Protein AF-A0A2N9MFH6-F1 (afdb_monomer_lite)

Radius of gyration: 13.04 Å; chains: 1; bounding box: 24×27×32 Å

Secondary structure (DSSP, 8-state):
---PPPPHHHHHHHHHHHHHTHHHHHHHHHHHHTTPPPPP-PPP-

Sequence (45 aa):
MIEGRLPRRALELVQEWAMIHRAELEDNWRLRSEKALPAKIDPLA

Structure (mmCIF, N/CA/C/O backbone):
data_AF-A0A2N9MFH6-F1
#
_entry.id   AF-A0A2N9MFH6-F1
#
loop_
_atom_site.group_PDB
_atom_site.id
_atom_site.type_symbol
_atom_site.label_atom_id
_atom_site.label_alt_id
_atom_site.label_comp_id
_atom_site.label_asym_id
_atom_site.label_entity_id
_atom_site.label_seq_id
_atom_site.pdbx_PDB_ins_code
_atom_site.Cartn_x
_atom_site.Cartn_y
_atom_site.Cartn_z
_atom_site.occupancy
_atom_site.B_iso_or_equiv
_atom_site.auth_seq_id
_atom_site.auth_comp_id
_atom_site.auth_asym_id
_atom_site.auth_atom_id
_atom_site.pdbx_PDB_model_num
ATOM 1 N N . MET A 1 1 ? -17.043 -18.764 -5.695 1.00 46.69 1 MET A N 1
ATOM 2 C CA . MET A 1 1 ? -15.710 -18.230 -5.347 1.00 46.69 1 MET A CA 1
ATOM 3 C C . MET A 1 1 ? -15.263 -17.391 -6.533 1.00 46.69 1 MET A C 1
ATOM 5 O O . MET A 1 1 ? -15.309 -17.910 -7.638 1.00 46.69 1 MET A O 1
ATOM 9 N N . ILE A 1 2 ? -14.978 -16.099 -6.356 1.00 47.81 2 ILE A N 1
ATOM 10 C CA . ILE A 1 2 ? -14.466 -15.254 -7.446 1.00 47.81 2 ILE A CA 1
ATOM 11 C C . ILE A 1 2 ? -12.948 -15.238 -7.292 1.00 47.81 2 ILE A C 1
ATOM 13 O O . ILE A 1 2 ? -12.434 -14.651 -6.345 1.00 47.81 2 ILE A O 1
ATOM 17 N N . GLU A 1 3 ? -12.243 -15.929 -8.182 1.00 68.81 3 GLU A N 1
ATOM 18 C CA . GLU A 1 3 ? -10.782 -15.922 -8.231 1.00 68.81 3 GLU A CA 1
ATOM 19 C C . GLU A 1 3 ? -10.327 -14.866 -9.243 1.00 68.81 3 GLU A C 1
ATOM 21 O O . GLU A 1 3 ? -10.461 -15.040 -10.453 1.00 68.81 3 GLU A O 1
ATOM 26 N N . GLY A 1 4 ? -9.808 -13.745 -8.746 1.00 78.06 4 GLY A N 1
ATOM 27 C CA . GLY A 1 4 ? -9.128 -12.748 -9.568 1.00 78.06 4 GLY A CA 1
ATOM 28 C C . GLY A 1 4 ? -7.631 -13.037 -9.601 1.00 78.06 4 GLY A C 1
ATOM 29 O O . GLY A 1 4 ? -7.006 -13.150 -8.549 1.00 78.06 4 GLY A O 1
ATOM 30 N N . ARG A 1 5 ? -7.039 -13.139 -10.795 1.00 81.25 5 ARG A N 1
ATOM 31 C CA . ARG A 1 5 ? -5.578 -13.127 -10.956 1.00 81.25 5 ARG A CA 1
ATOM 32 C C . ARG A 1 5 ? -5.143 -11.771 -11.482 1.00 81.25 5 ARG A C 1
ATOM 34 O O . ARG A 1 5 ? -5.670 -11.298 -12.486 1.00 81.25 5 ARG A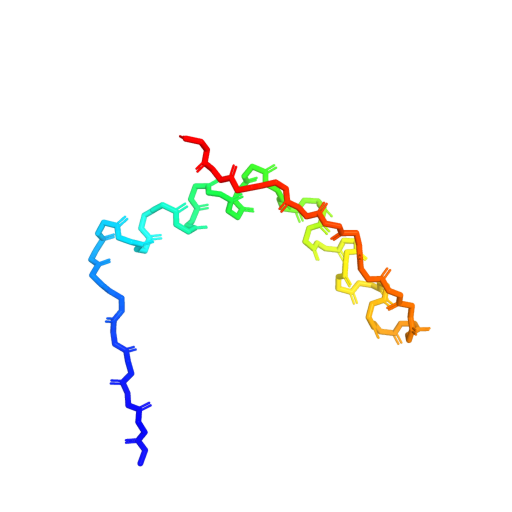 O 1
ATOM 41 N N . LEU A 1 6 ? -4.157 -11.175 -10.822 1.00 85.25 6 LEU A N 1
ATOM 42 C CA . LEU A 1 6 ? -3.477 -10.000 -11.349 1.00 85.25 6 LEU A CA 1
ATOM 43 C C . LEU A 1 6 ? -2.579 -10.422 -12.522 1.00 85.25 6 LEU A C 1
ATOM 45 O O . LEU A 1 6 ? -1.827 -11.393 -12.390 1.00 85.25 6 LEU A O 1
ATOM 49 N N . PRO A 1 7 ? -2.615 -9.705 -13.659 1.00 91.44 7 PRO A N 1
ATOM 50 C CA . PRO A 1 7 ? -1.586 -9.831 -14.680 1.00 91.44 7 PRO A CA 1
ATOM 51 C C . PRO A 1 7 ? -0.207 -9.587 -14.065 1.00 91.44 7 PRO A C 1
ATOM 53 O O . PRO A 1 7 ? -0.058 -8.731 -13.193 1.00 91.44 7 PRO A O 1
ATOM 56 N N . ARG A 1 8 ? 0.816 -10.297 -14.551 1.00 89.81 8 ARG A N 1
ATOM 57 C CA . ARG A 1 8 ? 2.181 -10.244 -14.002 1.00 89.81 8 ARG A CA 1
ATOM 58 C C . ARG A 1 8 ? 2.700 -8.816 -13.797 1.00 89.81 8 ARG A C 1
ATOM 60 O O . ARG A 1 8 ? 3.208 -8.502 -12.731 1.00 89.81 8 ARG A O 1
ATOM 67 N N . ARG A 1 9 ? 2.480 -7.938 -14.777 1.00 89.00 9 ARG A N 1
ATOM 68 C CA . ARG A 1 9 ? 2.895 -6.529 -14.720 1.00 89.00 9 ARG A CA 1
ATOM 69 C C . ARG 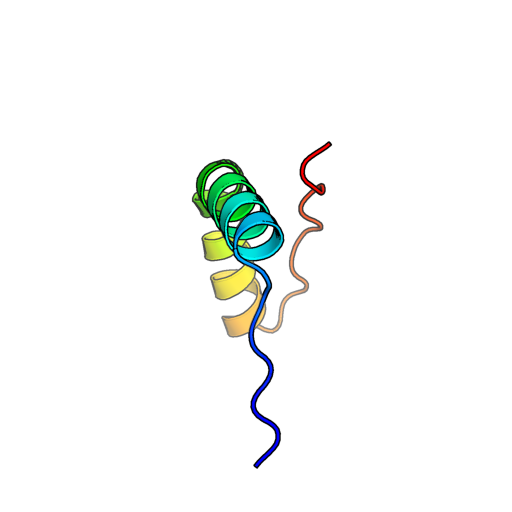A 1 9 ? 2.221 -5.748 -13.588 1.00 89.00 9 ARG A C 1
ATOM 71 O O . ARG A 1 9 ? 2.864 -4.939 -12.937 1.00 89.00 9 ARG A O 1
ATOM 78 N N . ALA A 1 10 ? 0.932 -5.992 -13.350 1.00 90.75 10 ALA A N 1
ATOM 79 C CA . ALA A 1 10 ? 0.201 -5.342 -12.266 1.00 90.75 10 ALA A CA 1
ATOM 80 C C . ALA A 1 10 ? 0.675 -5.849 -10.898 1.00 90.75 10 ALA A C 1
ATOM 82 O O . ALA A 1 10 ? 0.781 -5.070 -9.958 1.00 90.75 10 ALA A O 1
ATOM 83 N N . LEU A 1 11 ? 1.000 -7.142 -10.797 1.00 92.06 11 LEU A N 1
ATOM 84 C CA . LEU A 1 11 ? 1.576 -7.712 -9.583 1.00 92.06 11 LEU A CA 1
ATOM 85 C C . LEU A 1 11 ? 2.951 -7.105 -9.267 1.00 92.06 11 LEU A C 1
ATOM 87 O O . LEU A 1 11 ? 3.189 -6.740 -8.122 1.00 92.06 11 LEU A O 1
ATOM 91 N N . GLU A 1 12 ? 3.818 -6.969 -10.272 1.00 93.25 12 GLU A N 1
ATOM 92 C CA . GLU A 1 12 ? 5.139 -6.336 -10.134 1.00 93.25 12 GLU A CA 1
ATOM 93 C C . GLU A 1 12 ? 5.010 -4.887 -9.628 1.00 93.25 12 GLU A C 1
ATOM 95 O O . GLU A 1 12 ? 5.628 -4.538 -8.627 1.00 93.25 12 GLU A O 1
ATOM 100 N N . LEU A 1 13 ? 4.118 -4.084 -10.222 1.00 93.12 13 LEU A N 1
ATOM 101 C CA . LEU A 1 13 ? 3.875 -2.697 -9.796 1.00 93.12 13 LEU A CA 1
ATOM 102 C C . LEU A 1 13 ? 3.376 -2.595 -8.347 1.00 93.12 13 LEU A C 1
ATOM 104 O O . LEU A 1 13 ? 3.836 -1.748 -7.585 1.00 93.12 13 LEU A O 1
ATOM 108 N N . VAL A 1 14 ? 2.446 -3.467 -7.943 1.00 92.00 14 VAL A N 1
ATOM 109 C CA . VAL A 1 14 ? 1.938 -3.489 -6.561 1.00 92.00 14 VAL A CA 1
ATOM 110 C C . VAL A 1 14 ? 3.034 -3.901 -5.579 1.00 92.00 14 VAL A C 1
ATOM 112 O O . VAL A 1 14 ? 3.092 -3.357 -4.479 1.00 92.00 14 VAL A O 1
ATOM 115 N N . GLN A 1 15 ? 3.908 -4.837 -5.956 1.00 93.81 15 GLN A N 1
ATOM 116 C CA . GLN A 1 15 ? 5.040 -5.242 -5.121 1.00 93.81 15 GLN A CA 1
ATOM 117 C C . GLN A 1 15 ? 6.059 -4.113 -4.963 1.00 93.81 15 GLN A C 1
ATOM 119 O O . GLN A 1 15 ? 6.472 -3.838 -3.841 1.00 93.81 15 GLN A O 1
ATOM 124 N N . GLU A 1 16 ? 6.432 -3.433 -6.048 1.00 95.12 16 GLU A N 1
ATOM 125 C CA . GLU A 1 16 ? 7.343 -2.282 -6.007 1.00 95.12 16 GLU A CA 1
ATOM 126 C C . GLU A 1 16 ? 6.791 -1.166 -5.119 1.00 95.12 16 GLU A C 1
ATOM 128 O O . GLU A 1 16 ? 7.470 -0.705 -4.200 1.00 95.12 16 GLU A 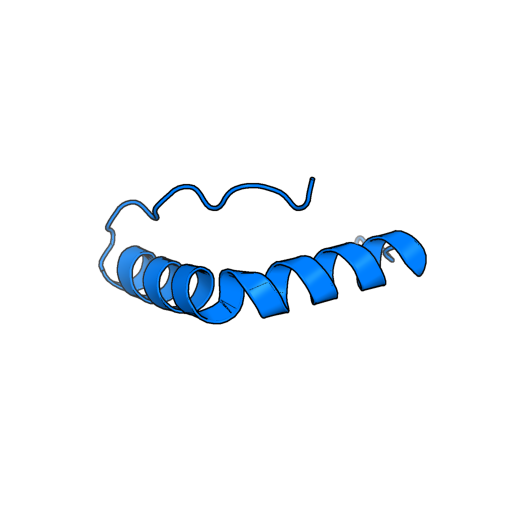O 1
ATOM 133 N N . TRP A 1 17 ? 5.525 -0.807 -5.322 1.00 95.12 17 TRP A N 1
ATOM 134 C CA . TRP A 1 17 ? 4.827 0.157 -4.480 1.00 95.12 17 TRP A CA 1
ATOM 135 C C . TRP A 1 17 ? 4.806 -0.271 -3.006 1.00 95.12 17 TRP A C 1
ATOM 137 O O . TRP A 1 17 ? 5.169 0.504 -2.124 1.00 95.12 17 TRP A O 1
ATOM 147 N N . ALA A 1 18 ? 4.450 -1.526 -2.720 1.00 94.44 18 ALA A N 1
ATOM 148 C CA . ALA A 1 18 ? 4.395 -2.030 -1.351 1.00 94.44 18 ALA A CA 1
ATOM 149 C C . ALA A 1 18 ? 5.773 -2.064 -0.678 1.00 94.44 18 ALA A C 1
ATOM 151 O O . ALA A 1 18 ? 5.858 -1.889 0.535 1.00 94.44 18 ALA A O 1
ATOM 152 N N . MET A 1 19 ? 6.850 -2.272 -1.441 1.00 95.06 19 MET A N 1
ATOM 153 C CA . MET A 1 19 ? 8.212 -2.200 -0.915 1.00 95.06 19 MET A CA 1
ATOM 154 C C . MET A 1 19 ? 8.608 -0.766 -0.558 1.00 95.06 19 MET A C 1
ATOM 156 O O . MET A 1 19 ? 9.171 -0.556 0.515 1.00 95.06 19 MET A O 1
ATOM 160 N N . ILE A 1 20 ? 8.293 0.209 -1.416 1.00 95.00 20 ILE A N 1
ATOM 161 C CA . ILE A 1 20 ? 8.590 1.630 -1.175 1.00 95.00 20 ILE A CA 1
ATOM 162 C C . ILE A 1 20 ? 7.810 2.145 0.042 1.00 95.00 20 ILE A C 1
ATOM 164 O O . ILE A 1 20 ? 8.383 2.790 0.916 1.00 95.00 20 ILE A O 1
ATOM 168 N N . HIS A 1 21 ? 6.529 1.789 0.141 1.00 95.19 21 HIS A N 1
ATOM 169 C CA . HIS A 1 21 ? 5.613 2.294 1.166 1.00 95.19 21 HIS A CA 1
ATOM 170 C C . HIS A 1 21 ? 5.399 1.322 2.334 1.00 9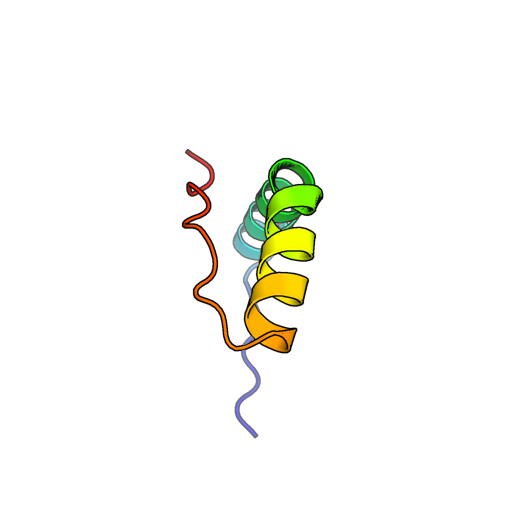5.19 21 HIS A C 1
ATOM 172 O O . HIS A 1 21 ? 4.404 1.413 3.056 1.00 95.19 21 HIS A O 1
ATOM 178 N N . ARG A 1 22 ? 6.316 0.368 2.549 1.00 94.25 22 ARG A N 1
ATOM 179 C CA . ARG A 1 22 ? 6.144 -0.692 3.557 1.00 94.25 22 ARG A CA 1
ATOM 180 C C . ARG A 1 22 ? 5.881 -0.136 4.958 1.00 94.25 22 ARG A C 1
ATOM 182 O O . ARG A 1 22 ? 4.980 -0.615 5.639 1.00 94.25 22 ARG A O 1
ATOM 189 N N . ALA A 1 23 ? 6.654 0.864 5.375 1.00 94.56 23 ALA A N 1
ATOM 190 C CA . ALA A 1 23 ? 6.504 1.473 6.695 1.00 94.56 23 ALA A CA 1
ATOM 191 C C . ALA A 1 23 ? 5.131 2.148 6.856 1.00 94.56 23 ALA A C 1
ATOM 193 O O . ALA A 1 23 ? 4.453 1.944 7.858 1.00 94.56 23 ALA A O 1
ATOM 194 N N . GLU A 1 24 ? 4.676 2.877 5.834 1.00 94.75 24 GLU A N 1
ATOM 195 C CA . GLU A 1 24 ? 3.367 3.538 5.832 1.00 94.75 24 GLU A CA 1
ATOM 196 C C . GLU A 1 24 ? 2.213 2.526 5.856 1.00 94.75 24 GLU A C 1
ATOM 198 O O . GLU A 1 24 ? 1.201 2.746 6.519 1.00 94.75 24 GLU A O 1
ATOM 203 N N . LEU A 1 25 ? 2.365 1.391 5.165 1.00 94.81 25 LEU A N 1
ATOM 204 C CA . LEU A 1 25 ? 1.408 0.285 5.205 1.00 94.81 25 LEU A CA 1
ATOM 205 C C . LEU A 1 25 ? 1.314 -0.341 6.602 1.00 94.81 25 LEU A C 1
ATOM 207 O O . LEU A 1 25 ? 0.207 -0.596 7.080 1.00 94.81 25 LEU A O 1
ATOM 211 N N . GLU A 1 26 ? 2.451 -0.571 7.260 1.00 94.88 26 GLU A N 1
ATOM 212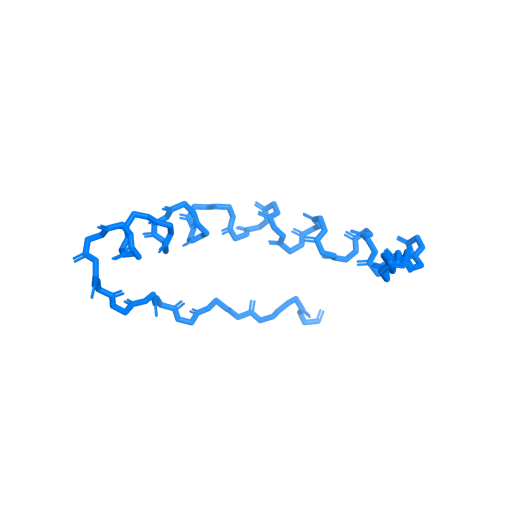 C CA . GLU A 1 26 ? 2.510 -1.104 8.627 1.00 94.88 26 GLU A CA 1
ATOM 213 C C . GLU A 1 26 ? 1.899 -0.121 9.644 1.00 94.88 26 GLU A C 1
ATOM 215 O O . GLU A 1 26 ? 1.091 -0.520 10.489 1.00 94.88 26 GLU A O 1
ATOM 220 N N . ASP A 1 27 ? 2.192 1.175 9.525 1.00 94.62 27 ASP A N 1
ATOM 221 C CA . ASP A 1 27 ? 1.589 2.213 10.365 1.00 94.62 27 ASP A CA 1
ATOM 222 C C . ASP A 1 27 ? 0.077 2.329 10.133 1.00 94.62 27 ASP A C 1
ATOM 224 O O . ASP A 1 27 ? -0.701 2.393 11.089 1.00 94.62 27 ASP A O 1
ATOM 228 N N . ASN A 1 28 ? -0.371 2.275 8.879 1.00 94.44 28 ASN A N 1
ATOM 229 C CA . ASN A 1 28 ? -1.791 2.259 8.538 1.00 94.44 28 ASN A CA 1
ATOM 230 C C . ASN A 1 28 ? -2.509 1.024 9.082 1.00 94.44 28 ASN A C 1
ATOM 232 O O . ASN A 1 28 ? -3.663 1.119 9.513 1.00 94.44 28 ASN A O 1
ATOM 236 N N . TRP A 1 29 ? -1.832 -0.124 9.097 1.00 92.56 29 TRP A N 1
ATOM 237 C CA . TRP A 1 29 ? -2.347 -1.336 9.719 1.00 92.56 29 TRP A CA 1
ATOM 238 C C . TRP A 1 29 ? -2.550 -1.147 11.227 1.00 92.56 29 TRP A C 1
ATOM 240 O O . TRP A 1 29 ? -3.627 -1.455 11.747 1.00 92.56 29 TRP A O 1
ATOM 250 N N . ARG A 1 30 ? -1.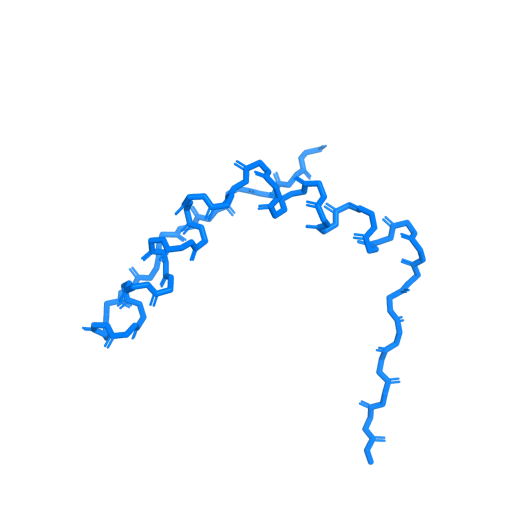566 -0.559 11.922 1.00 93.75 30 ARG A N 1
ATOM 251 C CA . ARG A 1 30 ? -1.683 -0.214 13.348 1.00 93.75 30 ARG A CA 1
ATOM 252 C C . ARG A 1 30 ? -2.829 0.769 13.599 1.00 93.75 30 ARG A C 1
ATOM 254 O O . ARG A 1 30 ? -3.681 0.495 14.441 1.00 93.75 30 ARG A O 1
ATOM 261 N N . LEU A 1 31 ? -2.920 1.849 12.819 1.00 93.56 31 LEU A N 1
ATOM 262 C CA . LEU A 1 31 ? -4.000 2.840 12.927 1.00 93.56 31 LEU A CA 1
ATOM 263 C C . LEU A 1 31 ? -5.380 2.190 12.781 1.00 93.56 31 LEU A C 1
ATOM 265 O O . LEU A 1 31 ? -6.292 2.474 13.557 1.00 93.56 31 LEU A O 1
ATOM 269 N N . ARG A 1 32 ? -5.543 1.265 11.829 1.00 92.19 32 ARG A N 1
ATOM 270 C CA . ARG A 1 32 ? -6.807 0.537 11.659 1.00 92.19 32 ARG A CA 1
ATOM 271 C C . ARG A 1 32 ? -7.124 -0.387 12.828 1.00 92.19 32 ARG A C 1
ATOM 273 O O . ARG A 1 32 ? -8.289 -0.449 13.223 1.00 92.19 32 ARG A O 1
ATOM 280 N N . SER A 1 33 ? -6.121 -1.036 13.415 1.00 91.75 33 SER A N 1
ATOM 281 C CA . SER A 1 33 ? -6.296 -1.815 14.647 1.00 91.75 33 SER A CA 1
ATOM 282 C C . SER A 1 33 ? -6.778 -0.947 15.817 1.00 91.75 33 SER A C 1
ATOM 284 O O . SER A 1 33 ? -7.555 -1.403 16.652 1.00 91.75 33 SER A O 1
ATOM 286 N N . GLU A 1 34 ? -6.371 0.320 15.851 1.00 93.25 34 GLU A N 1
ATOM 287 C CA . GLU A 1 34 ? -6.751 1.305 16.871 1.00 93.25 34 GLU A CA 1
ATOM 288 C C . GLU A 1 34 ? -8.056 2.060 16.539 1.00 93.25 34 GLU A C 1
ATOM 290 O O . GLU A 1 34 ? -8.437 2.987 17.250 1.00 93.25 34 GLU A O 1
ATOM 295 N N . LYS A 1 35 ? -8.780 1.659 15.479 1.00 90.38 35 LYS A N 1
ATOM 296 C CA . LYS A 1 35 ? -9.980 2.341 14.940 1.00 90.38 35 LYS A CA 1
ATOM 297 C C . LYS A 1 35 ? -9.725 3.776 14.454 1.00 90.38 35 LYS A C 1
ATOM 299 O O . LYS A 1 35 ? -10.674 4.533 14.246 1.00 90.38 35 LYS A O 1
ATOM 304 N N . ALA A 1 36 ? -8.468 4.133 14.221 1.00 90.19 36 ALA A N 1
ATOM 305 C CA . ALA A 1 36 ? -8.074 5.398 13.627 1.00 90.19 36 ALA A CA 1
ATOM 306 C C . ALA A 1 36 ? -8.157 5.358 12.089 1.00 90.19 36 ALA A C 1
ATOM 308 O O . ALA A 1 36 ? -8.293 4.304 11.449 1.00 90.19 36 ALA A O 1
ATOM 309 N N . LEU A 1 37 ? -8.117 6.545 11.480 1.00 88.69 37 LEU A N 1
ATOM 310 C CA . LEU A 1 37 ? -8.070 6.690 10.030 1.00 88.69 37 LEU A CA 1
ATOM 311 C C . LEU A 1 37 ? -6.619 6.522 9.541 1.00 88.69 37 LEU A C 1
ATOM 313 O O . LEU A 1 37 ? -5.735 7.183 10.078 1.00 88.69 37 LEU A O 1
ATOM 317 N N . PRO A 1 38 ? -6.365 5.670 8.536 1.00 89.38 38 PRO A N 1
ATOM 318 C CA . PRO A 1 38 ? -5.066 5.506 7.915 1.00 89.38 38 PRO A CA 1
ATOM 319 C C . PRO A 1 38 ? -4.734 6.753 7.102 1.00 89.38 38 PRO A C 1
ATOM 321 O O . PRO A 1 38 ? -5.623 7.408 6.543 1.00 89.38 38 PRO A O 1
ATOM 324 N N . ALA A 1 39 ? -3.447 7.048 7.011 1.00 89.62 39 ALA A N 1
ATOM 325 C CA . ALA A 1 39 ? -2.923 8.065 6.125 1.00 89.62 39 ALA A CA 1
ATOM 326 C C . ALA A 1 39 ? -3.071 7.631 4.659 1.00 89.62 39 ALA A C 1
ATOM 328 O O . ALA A 1 39 ? -3.066 6.439 4.331 1.00 89.62 39 ALA A O 1
ATOM 329 N N . LYS A 1 40 ? -3.211 8.611 3.761 1.00 90.81 40 LYS A N 1
ATOM 330 C CA . LYS A 1 40 ? -3.116 8.346 2.323 1.00 90.81 40 LYS A CA 1
ATOM 331 C C . LYS A 1 40 ? -1.668 8.007 1.988 1.00 90.81 40 LYS A C 1
ATOM 333 O O . LYS A 1 40 ? -0.777 8.724 2.422 1.00 90.81 40 LYS A O 1
ATOM 338 N N . ILE A 1 41 ? -1.488 6.946 1.212 1.00 91.62 41 ILE A N 1
ATOM 339 C CA . ILE A 1 41 ? -0.206 6.563 0.629 1.00 91.62 41 ILE A CA 1
ATOM 340 C C . ILE A 1 41 ? -0.283 6.923 -0.851 1.00 91.62 41 ILE A C 1
ATOM 342 O O . ILE A 1 41 ? -1.253 6.548 -1.521 1.00 91.62 41 ILE A O 1
ATOM 346 N N . ASP A 1 42 ? 0.695 7.678 -1.337 1.00 90.94 42 ASP A N 1
ATOM 347 C CA . ASP A 1 42 ? 0.730 8.102 -2.732 1.00 90.94 42 ASP A CA 1
ATOM 348 C C . ASP A 1 42 ? 0.941 6.900 -3.668 1.00 90.94 42 ASP A C 1
ATOM 350 O O . ASP A 1 42 ? 1.634 5.945 -3.311 1.00 90.94 42 ASP A O 1
ATOM 354 N N . PRO A 1 43 ? 0.311 6.884 -4.854 1.00 89.38 43 PRO A N 1
ATOM 355 C CA . PRO A 1 43 ? 0.496 5.806 -5.817 1.00 89.38 43 PRO A CA 1
ATOM 356 C C . PRO A 1 43 ? 1.903 5.836 -6.430 1.00 89.38 43 PRO A C 1
ATOM 358 O O . PRO A 1 43 ? 2.544 6.884 -6.499 1.00 89.38 43 PRO A O 1
ATOM 361 N N . LEU A 1 44 ? 2.349 4.685 -6.943 1.00 82.62 44 LEU A N 1
ATOM 362 C CA . LEU A 1 44 ? 3.559 4.609 -7.764 1.00 82.62 44 LEU A CA 1
ATOM 363 C C . LEU A 1 44 ? 3.315 5.402 -9.061 1.00 82.62 44 LEU A C 1
ATOM 365 O O . LEU A 1 44 ? 2.376 5.080 -9.794 1.00 82.62 44 LEU A O 1
ATOM 369 N N . ALA A 1 45 ? 4.100 6.463 -9.276 1.00 71.19 45 ALA A N 1
ATOM 370 C CA . ALA A 1 45 ? 3.983 7.386 -10.411 1.00 71.19 45 ALA A CA 1
ATOM 371 C C . ALA A 1 45 ? 4.444 6.775 -11.743 1.00 71.19 45 ALA A C 1
ATOM 373 O O . ALA A 1 45 ? 5.401 5.967 -11.729 1.00 71.19 45 ALA A O 1
#

pLDDT: mean 88.61, std 10.62, range [46.69, 95.19]

Foldseek 3Di:
DDDDDDDPVRVVQVVVLCVVCVVLVVVQVVCVVVVHHRDDDDGDD